Protein AF-A0A2K3KAV5-F1 (afdb_monomer_lite)

Organism: Trifolium pratense (NCBI:txid57577)

Secondary structure (DSSP, 8-state):
------TT-TT--PPPSSEEESS-GGG--EEEEEEEE-TTSS--TTS--TTHHHHHHHHHHHHHHHHHHHHTT-EEEEEEEETT--B-GGGTTT--

Structure (mmCIF, N/CA/C/O backbone):
data_AF-A0A2K3KAV5-F1
#
_entry.id   AF-A0A2K3KAV5-F1
#
loop_
_atom_site.group_PDB
_atom_site.id
_atom_site.type_symbol
_atom_site.label_atom_id
_atom_site.label_alt_id
_atom_site.label_comp_id
_atom_site.label_asym_id
_atom_site.label_entity_id
_atom_site.label_seq_id
_atom_site.pdbx_PDB_ins_code
_atom_site.Cartn_x
_atom_site.Cartn_y
_atom_site.Cartn_z
_atom_site.occupancy
_atom_site.B_iso_or_equiv
_atom_site.auth_seq_id
_atom_site.auth_comp_id
_atom_site.auth_asym_id
_atom_site.auth_atom_id
_atom_site.pdbx_PDB_model_num
ATOM 1 N N . MET A 1 1 ? -15.319 20.894 -2.314 1.00 29.25 1 MET A N 1
ATOM 2 C CA . MET A 1 1 ? -16.207 19.773 -1.942 1.00 29.25 1 MET A CA 1
ATOM 3 C C . MET A 1 1 ? -15.426 18.933 -0.948 1.00 29.25 1 MET A C 1
ATOM 5 O O . MET A 1 1 ? -14.482 18.272 -1.353 1.00 29.25 1 MET A O 1
ATOM 9 N N . ASN A 1 2 ? -15.721 19.080 0.346 1.00 28.53 2 ASN A N 1
ATOM 10 C CA . ASN A 1 2 ? -14.969 18.451 1.434 1.00 28.53 2 ASN A CA 1
ATOM 11 C C . ASN A 1 2 ? -15.877 17.374 2.036 1.00 28.53 2 ASN A C 1
ATOM 13 O O . ASN A 1 2 ? -16.867 17.708 2.675 1.00 28.53 2 ASN A O 1
ATOM 17 N N . PHE A 1 3 ? -15.577 16.104 1.769 1.00 35.91 3 PHE A N 1
ATOM 18 C CA . PHE A 1 3 ? -16.462 14.966 2.055 1.00 35.91 3 PHE A CA 1
ATOM 19 C C . PHE A 1 3 ? -16.277 14.340 3.445 1.00 35.91 3 PHE A C 1
ATOM 21 O O . PHE A 1 3 ? -16.753 13.238 3.679 1.00 35.91 3 PHE A O 1
ATOM 28 N N . LEU A 1 4 ? -15.586 15.004 4.373 1.00 40.88 4 LEU A N 1
ATOM 29 C CA . LEU A 1 4 ? -15.236 14.409 5.667 1.00 40.88 4 LEU A CA 1
ATOM 30 C C . LEU A 1 4 ? -15.636 15.325 6.819 1.00 40.88 4 LEU A C 1
ATOM 32 O O . LEU A 1 4 ? -14.811 15.948 7.481 1.00 40.88 4 LEU A O 1
ATOM 36 N N . THR A 1 5 ? -16.942 15.408 7.035 1.00 34.47 5 THR A N 1
ATOM 37 C CA . THR A 1 5 ? -17.511 15.752 8.335 1.00 34.47 5 THR A CA 1
ATOM 38 C C . THR A 1 5 ? -18.220 14.498 8.829 1.00 34.47 5 THR A C 1
ATOM 40 O O . THR A 1 5 ? -19.222 14.103 8.240 1.00 34.47 5 THR A O 1
ATOM 43 N N . ASP A 1 6 ? -17.704 13.867 9.882 1.00 41.22 6 ASP A N 1
ATOM 44 C CA . ASP A 1 6 ? -18.596 13.195 10.825 1.00 41.22 6 ASP A CA 1
ATOM 45 C C . ASP A 1 6 ? -19.233 14.319 11.669 1.00 41.22 6 ASP A C 1
ATOM 47 O O . ASP A 1 6 ? -18.485 15.152 12.199 1.00 41.22 6 ASP A O 1
ATOM 51 N N . PRO A 1 7 ? -20.573 14.434 11.742 1.00 47.31 7 PRO A N 1
ATOM 52 C CA . PRO A 1 7 ? -21.254 15.535 12.418 1.00 47.31 7 PRO A CA 1
ATOM 53 C C . PRO A 1 7 ? -20.903 15.727 13.901 1.00 47.31 7 PRO A C 1
ATOM 55 O O . PRO A 1 7 ? -21.216 16.795 14.428 1.00 47.31 7 PRO A O 1
ATOM 58 N N . GLN A 1 8 ? -20.294 14.748 14.587 1.00 50.78 8 GLN A N 1
ATOM 59 C CA . GLN A 1 8 ? -20.044 14.848 16.033 1.00 50.78 8 GLN A CA 1
ATOM 60 C C . GLN A 1 8 ? -18.616 15.221 16.465 1.00 50.78 8 GLN A C 1
ATOM 62 O O . GLN A 1 8 ? -18.476 15.844 17.515 1.00 50.78 8 GLN A O 1
ATOM 67 N N . GLU A 1 9 ? -17.565 14.960 15.683 1.00 46.59 9 GLU A N 1
ATOM 68 C CA . GLU A 1 9 ? -16.173 15.205 16.119 1.00 46.59 9 GLU A CA 1
ATOM 69 C C . GLU A 1 9 ? -15.368 16.007 15.087 1.00 46.59 9 GLU A C 1
ATOM 71 O O . GLU A 1 9 ? -14.420 15.555 14.446 1.00 46.59 9 GLU A O 1
ATOM 76 N N . GLY A 1 10 ? -15.755 17.275 14.944 1.00 45.56 10 GLY A N 1
ATOM 77 C CA . GLY A 1 10 ? -15.133 18.266 14.065 1.00 45.56 10 GLY A CA 1
ATOM 78 C C . GLY A 1 10 ? -13.742 18.752 14.497 1.00 45.56 10 GLY A C 1
ATOM 79 O O . GLY A 1 10 ? -13.539 19.962 14.614 1.00 45.56 10 GLY A O 1
ATOM 80 N N . ARG A 1 11 ? -12.766 17.859 14.744 1.00 49.59 11 ARG A N 1
ATOM 81 C CA . ARG A 1 11 ? -11.400 18.303 15.096 1.00 49.59 11 ARG A CA 1
ATOM 82 C C . ARG A 1 11 ? -10.211 17.399 14.740 1.00 49.59 11 ARG A C 1
ATOM 84 O O . ARG A 1 11 ? -9.154 17.575 15.342 1.00 49.59 11 ARG A O 1
ATOM 91 N N 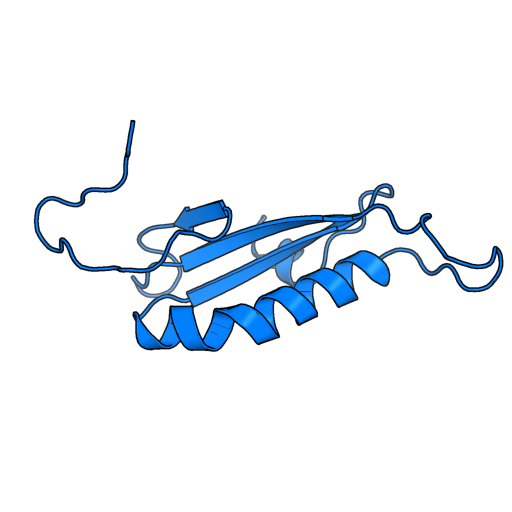. SER A 1 12 ? -10.291 16.504 13.754 1.00 50.94 12 SER A N 1
ATOM 92 C CA . SER A 1 12 ? -9.045 15.936 13.203 1.00 50.94 12 SER A CA 1
ATOM 93 C C . SER A 1 12 ? -8.417 16.954 12.246 1.00 50.94 12 SER A C 1
ATOM 95 O O . SER A 1 12 ? -8.893 17.172 11.136 1.00 50.94 12 SER A O 1
ATOM 97 N N . THR A 1 13 ? -7.370 17.650 12.695 1.00 46.38 13 THR A N 1
ATOM 98 C CA . THR A 1 13 ? -6.594 18.613 11.885 1.00 46.38 13 THR A CA 1
ATOM 99 C C . THR A 1 13 ? -5.696 17.930 10.848 1.00 46.38 13 THR A C 1
ATOM 101 O O . THR A 1 13 ? -4.969 18.602 10.114 1.00 46.38 13 THR A O 1
ATOM 104 N N . LEU A 1 14 ? -5.728 16.599 10.774 1.00 51.59 14 LEU A N 1
ATOM 105 C CA . LEU A 1 14 ? -4.983 15.826 9.796 1.00 51.59 14 LEU A CA 1
ATOM 106 C C . LEU A 1 14 ? -5.703 15.851 8.451 1.00 51.59 14 LEU A C 1
ATOM 108 O O . LEU A 1 14 ? -6.836 15.398 8.319 1.00 51.59 14 LEU A O 1
ATOM 112 N N . ARG A 1 15 ? -5.002 16.313 7.415 1.00 60.03 15 ARG A N 1
ATOM 113 C CA . ARG A 1 15 ? -5.337 15.904 6.052 1.00 60.03 15 ARG A CA 1
ATOM 114 C C . ARG A 1 15 ? -5.035 14.403 5.942 1.00 60.03 15 ARG A C 1
ATOM 116 O O . ARG A 1 15 ? -3.886 14.038 6.208 1.00 60.03 15 ARG A O 1
ATOM 123 N N . PRO A 1 16 ? -6.007 13.543 5.580 1.00 55.88 16 PRO A N 1
ATOM 124 C CA . PRO A 1 16 ? -5.705 12.165 5.210 1.00 55.88 16 PRO A CA 1
ATOM 125 C C . PRO A 1 16 ? -4.627 12.171 4.133 1.00 55.88 16 PRO A C 1
ATOM 127 O O . PRO A 1 16 ? -4.632 13.052 3.269 1.00 55.88 16 PRO A O 1
ATOM 130 N N . THR A 1 17 ? -3.676 11.246 4.231 1.00 65.81 17 THR A N 1
ATOM 131 C CA . THR A 1 17 ? -2.499 11.267 3.361 1.00 65.81 17 THR A CA 1
ATOM 132 C C . THR A 1 17 ? -2.890 10.945 1.922 1.00 65.81 17 THR A C 1
ATOM 134 O O . THR A 1 17 ? -2.484 11.692 1.045 1.00 65.81 17 THR A O 1
ATOM 137 N N . ASP A 1 18 ? -3.812 9.995 1.724 1.00 79.62 18 ASP A N 1
ATOM 138 C CA . ASP A 1 18 ? -4.615 9.854 0.500 1.00 79.62 18 ASP A CA 1
ATOM 139 C C . ASP A 1 18 ? -6.034 9.325 0.799 1.00 79.62 18 ASP A C 1
ATOM 141 O O . ASP A 1 18 ? -7.013 9.781 0.208 1.00 79.62 18 ASP A O 1
ATOM 145 N N . VAL A 1 19 ? -6.166 8.393 1.755 1.00 83.81 19 VAL A N 1
ATOM 146 C CA . VAL A 1 19 ? -7.438 7.757 2.146 1.00 83.81 19 VAL A CA 1
ATOM 147 C C . VAL A 1 19 ? -7.558 7.685 3.675 1.00 83.81 19 VAL A C 1
ATOM 149 O O . VAL A 1 19 ? -6.571 7.465 4.375 1.00 83.81 19 VAL A O 1
ATOM 152 N N . LEU A 1 20 ? -8.770 7.859 4.211 1.00 84.44 20 LEU A N 1
ATOM 153 C CA . LEU A 1 20 ? -9.096 7.605 5.620 1.00 84.44 20 LEU A CA 1
ATOM 154 C C . LEU A 1 20 ? -10.062 6.421 5.701 1.00 84.44 20 LEU A C 1
ATOM 156 O O . LEU A 1 20 ? -11.143 6.467 5.115 1.00 84.44 20 LEU A O 1
ATOM 160 N N . VAL A 1 21 ? -9.681 5.374 6.429 1.00 83.44 21 VAL A N 1
ATOM 161 C CA . VAL A 1 21 ? -10.497 4.172 6.624 1.00 83.44 21 VAL A CA 1
ATOM 162 C C . VAL A 1 21 ? -11.064 4.173 8.035 1.00 83.44 21 VAL A C 1
ATOM 164 O O . VAL A 1 21 ? -10.321 4.191 9.017 1.00 83.44 21 VAL A O 1
ATOM 167 N N . TYR A 1 22 ? -12.389 4.159 8.149 1.00 83.25 22 TYR A N 1
ATOM 168 C CA . TYR A 1 22 ? -13.068 4.107 9.439 1.00 83.25 22 TYR A CA 1
ATOM 169 C C . TYR A 1 22 ? -13.201 2.663 9.928 1.00 83.25 22 TYR A C 1
ATOM 171 O O . TYR A 1 22 ? -13.477 1.776 9.128 1.00 83.25 22 TYR A O 1
ATOM 179 N N . GLY A 1 23 ? -13.032 2.435 11.237 1.00 80.31 23 GLY A N 1
ATOM 180 C CA . GLY A 1 23 ? -13.253 1.116 11.837 1.00 80.31 23 GLY A CA 1
ATOM 181 C C . GLY A 1 23 ? -12.335 0.029 11.275 1.00 80.31 23 GLY A C 1
ATOM 182 O O . GLY A 1 23 ? -12.822 -1.031 10.904 1.00 80.31 23 GLY A O 1
ATOM 183 N N . TRP A 1 24 ? -11.028 0.310 11.201 1.00 81.81 24 TRP A N 1
ATOM 184 C CA . TRP A 1 24 ? -9.979 -0.631 10.793 1.00 81.81 24 TRP A CA 1
ATOM 185 C C . TRP A 1 24 ? -9.840 -1.769 11.833 1.00 81.81 24 TRP A C 1
ATOM 187 O O . TRP A 1 24 ? -10.812 -2.371 12.285 1.00 81.81 24 TRP A O 1
ATOM 197 N N . THR A 1 25 ? -8.634 -2.096 12.284 1.00 73.25 25 THR A N 1
ATOM 198 C CA . THR A 1 25 ? -8.424 -3.109 13.318 1.00 73.25 25 THR A CA 1
ATOM 199 C C . THR A 1 25 ? -8.738 -2.559 14.711 1.00 73.25 25 THR A C 1
ATOM 201 O O . THR A 1 25 ? -8.242 -1.512 15.134 1.00 73.25 25 THR A O 1
ATOM 204 N N . GLY A 1 26 ? -9.595 -3.275 15.446 1.00 75.69 26 GLY A N 1
ATOM 205 C CA . GLY A 1 26 ? -9.967 -2.921 16.821 1.00 75.69 26 GLY A CA 1
ATOM 206 C C . GLY A 1 26 ? -10.754 -1.610 16.949 1.00 75.69 26 GLY A C 1
ATOM 207 O O . GLY A 1 26 ? -10.664 -0.957 17.984 1.00 75.69 26 GLY A O 1
ATOM 208 N N . GLY A 1 27 ? -11.480 -1.197 15.902 1.00 76.50 27 GLY A N 1
ATOM 209 C CA . GLY A 1 27 ? -12.323 0.007 15.910 1.00 76.50 27 GLY A CA 1
ATOM 210 C C . GLY A 1 27 ? -11.578 1.333 15.713 1.00 76.50 27 GLY A C 1
ATOM 211 O O . GLY A 1 27 ? -12.219 2.378 15.665 1.00 76.50 27 GLY A O 1
ATOM 212 N N . LYS A 1 28 ? -10.247 1.320 15.558 1.00 79.56 28 LYS A N 1
ATOM 213 C CA . LYS A 1 28 ? -9.455 2.529 15.274 1.00 79.56 28 LYS A CA 1
ATOM 214 C C . LYS A 1 28 ? -9.583 2.934 13.805 1.00 79.56 28 LYS A C 1
ATOM 216 O O . LYS A 1 28 ? -9.647 2.071 12.936 1.00 79.56 28 LYS A O 1
ATOM 221 N N . HIS A 1 29 ? -9.584 4.230 13.504 1.00 86.06 29 HIS A N 1
ATOM 222 C CA . HIS A 1 29 ? -9.484 4.701 12.115 1.00 86.06 29 HIS A CA 1
ATOM 223 C C . HIS A 1 29 ? -8.034 4.605 11.617 1.00 86.06 29 HIS A C 1
ATOM 225 O O . HIS A 1 29 ? -7.098 4.646 12.419 1.00 86.06 29 HIS A O 1
ATOM 231 N N . ALA A 1 30 ? -7.835 4.487 10.308 1.00 85.88 30 ALA A N 1
ATOM 232 C CA . ALA A 1 30 ? -6.518 4.391 9.690 1.00 85.88 30 ALA A CA 1
ATOM 233 C C . ALA A 1 30 ? -6.335 5.441 8.588 1.00 85.88 30 ALA A C 1
ATOM 235 O O . ALA A 1 30 ? -7.150 5.545 7.674 1.00 85.88 30 ALA A O 1
ATOM 236 N N . CYS A 1 31 ? -5.240 6.193 8.658 1.00 87.44 31 CYS A N 1
ATOM 237 C CA . CYS A 1 31 ? -4.748 7.028 7.570 1.00 87.44 31 CYS A CA 1
ATOM 238 C C . CYS A 1 31 ? -3.926 6.152 6.622 1.00 87.44 31 CYS A C 1
ATOM 240 O O . CYS A 1 31 ? -2.930 5.562 7.043 1.00 87.44 31 CYS A O 1
ATOM 242 N N . VAL A 1 32 ? -4.325 6.085 5.357 1.00 87.19 32 VAL A N 1
ATOM 243 C CA . VAL A 1 32 ? -3.643 5.305 4.324 1.00 87.19 32 VAL A CA 1
ATOM 244 C C . VAL A 1 32 ? -3.014 6.259 3.312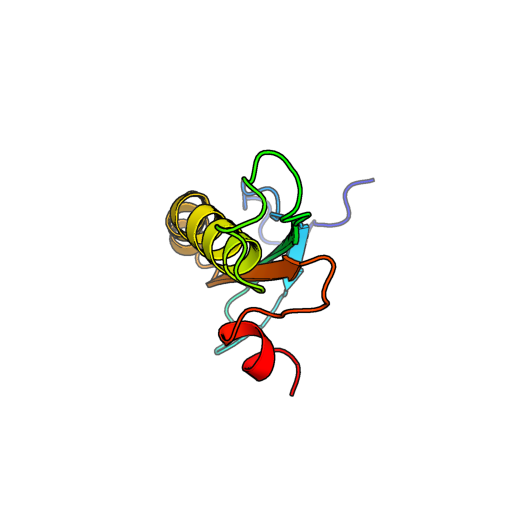 1.00 87.19 32 VAL A C 1
ATOM 246 O O . VAL A 1 32 ? -3.680 7.162 2.799 1.00 87.19 32 VAL A O 1
ATOM 249 N N . ASP A 1 33 ? -1.728 6.055 3.048 1.00 88.81 33 ASP A N 1
ATOM 250 C CA . ASP A 1 33 ? -0.967 6.695 1.971 1.00 88.81 33 ASP A CA 1
ATOM 251 C C . ASP A 1 33 ? -0.760 5.693 0.834 1.00 88.81 33 ASP A C 1
ATOM 253 O O . ASP A 1 33 ? -0.394 4.546 1.093 1.00 88.81 33 ASP A O 1
ATOM 257 N N . LEU A 1 34 ? -0.985 6.119 -0.409 1.00 89.19 34 LEU A N 1
ATOM 258 C CA . LEU A 1 34 ? -0.785 5.318 -1.614 1.00 89.19 34 LEU A CA 1
ATOM 259 C C . LEU A 1 34 ? 0.294 5.983 -2.477 1.00 89.19 34 LEU A C 1
ATOM 261 O O . LEU A 1 34 ? 0.061 6.996 -3.133 1.00 89.19 34 LEU A O 1
ATOM 265 N N . THR A 1 35 ? 1.480 5.386 -2.536 1.00 89.31 35 THR A N 1
ATOM 266 C CA . THR A 1 35 ? 2.609 5.932 -3.294 1.00 89.31 35 THR A CA 1
ATOM 267 C C . THR A 1 35 ? 2.986 5.038 -4.480 1.00 89.31 35 THR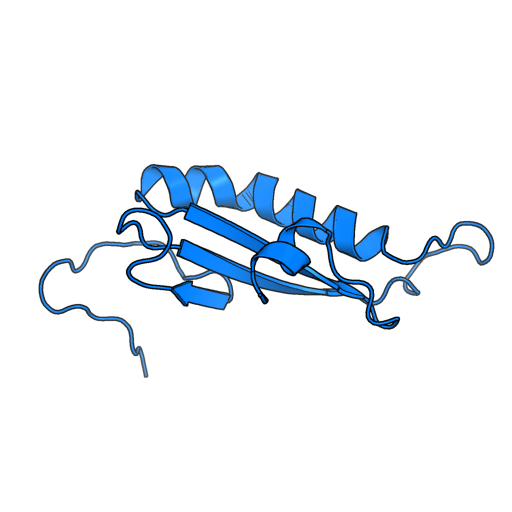 A C 1
ATOM 269 O O . THR A 1 35 ? 3.472 3.924 -4.312 1.00 89.31 35 THR A O 1
ATOM 272 N N . GLY A 1 36 ? 2.856 5.561 -5.700 1.00 90.69 36 GLY A N 1
ATOM 273 C CA . GLY A 1 36 ? 3.475 4.971 -6.891 1.00 90.69 36 GLY A CA 1
ATOM 274 C C . GLY A 1 36 ? 4.882 5.532 -7.115 1.00 90.69 36 GLY A C 1
ATOM 275 O O . GLY A 1 36 ? 5.061 6.751 -7.121 1.00 90.69 36 GLY A O 1
ATOM 276 N N . VAL A 1 37 ? 5.885 4.674 -7.319 1.00 89.69 37 VAL A N 1
ATOM 277 C CA . VAL A 1 37 ? 7.267 5.096 -7.604 1.00 89.69 37 VAL A CA 1
ATOM 278 C C . VAL A 1 37 ? 7.750 4.643 -8.980 1.00 89.69 37 VAL A C 1
ATOM 280 O O . VAL A 1 37 ? 7.509 3.518 -9.412 1.00 89.69 37 VAL A O 1
ATOM 283 N N . SER A 1 38 ? 8.506 5.515 -9.649 1.00 88.62 38 SER A N 1
ATOM 284 C CA . SER A 1 38 ? 9.314 5.152 -10.816 1.00 88.62 38 SER A CA 1
ATOM 285 C C . SER A 1 38 ? 10.763 4.978 -10.366 1.00 88.62 38 SER A C 1
ATOM 287 O O . SER A 1 38 ? 11.420 5.973 -10.046 1.00 88.62 38 SER A O 1
ATOM 289 N N . PRO A 1 39 ? 11.285 3.742 -10.305 1.00 79.94 39 PRO A N 1
ATOM 290 C CA . PRO A 1 39 ? 12.631 3.512 -9.800 1.00 79.94 39 PRO A CA 1
ATOM 291 C C . PRO A 1 39 ? 13.717 3.928 -10.800 1.00 79.94 39 PRO A C 1
ATOM 293 O O . PRO A 1 39 ? 14.884 3.969 -10.443 1.00 79.94 39 PRO A O 1
ATOM 296 N N . LEU A 1 40 ? 13.361 4.245 -12.047 1.00 79.88 40 LEU A N 1
ATOM 297 C CA . LEU A 1 40 ? 14.320 4.486 -13.129 1.00 79.88 40 LEU A CA 1
ATOM 298 C C . LEU A 1 40 ? 14.915 5.905 -13.125 1.00 79.88 40 LEU A C 1
ATOM 300 O O . LEU A 1 40 ? 15.857 6.183 -13.865 1.00 79.88 40 LEU A O 1
ATOM 304 N N . VAL A 1 41 ? 14.392 6.819 -12.304 1.00 72.31 41 VAL A N 1
ATOM 305 C CA . VAL A 1 41 ? 14.874 8.205 -12.252 1.00 72.31 41 VAL A CA 1
ATOM 306 C C . VAL A 1 41 ? 16.125 8.295 -11.374 1.00 72.31 41 VAL A C 1
ATOM 308 O O . VAL A 1 41 ? 16.064 8.091 -10.166 1.00 72.31 41 VAL A O 1
ATOM 311 N N . GLY A 1 42 ? 17.265 8.647 -11.977 1.00 70.31 42 GLY A N 1
ATOM 312 C CA . GLY A 1 42 ? 18.506 8.952 -11.250 1.00 70.31 42 GLY A CA 1
ATOM 313 C C . GLY A 1 42 ? 19.329 7.742 -10.790 1.00 70.31 42 GLY A C 1
ATOM 314 O O . GLY A 1 42 ? 20.302 7.931 -10.061 1.00 70.31 42 GLY A O 1
ATOM 315 N N . LEU A 1 43 ? 18.981 6.520 -11.210 1.00 66.00 43 LEU A N 1
ATOM 316 C CA . LEU A 1 43 ? 19.785 5.321 -10.950 1.00 66.00 43 LEU A CA 1
ATOM 317 C C . LEU A 1 43 ? 20.823 5.077 -12.048 1.00 66.00 43 LEU A C 1
ATOM 319 O O . LEU A 1 43 ? 20.575 5.309 -13.232 1.00 66.00 43 LEU A O 1
ATOM 323 N N . ARG A 1 44 ? 21.988 4.552 -11.648 1.00 72.06 44 ARG A N 1
ATOM 324 C CA . ARG A 1 44 ? 22.939 3.962 -12.593 1.00 72.06 44 ARG A CA 1
ATOM 325 C C . ARG A 1 44 ? 22.443 2.568 -13.007 1.00 72.06 44 ARG A C 1
ATOM 327 O O . ARG A 1 44 ? 21.855 1.883 -12.174 1.00 72.06 44 ARG A O 1
ATOM 334 N N . PRO A 1 45 ? 22.703 2.119 -14.250 1.00 63.38 45 PRO A N 1
ATOM 335 C CA . PRO A 1 45 ? 22.145 0.873 -14.797 1.00 63.38 45 PRO A CA 1
ATOM 336 C C . PRO A 1 45 ? 22.380 -0.398 -13.965 1.00 63.38 45 PRO A C 1
ATOM 338 O O . PRO A 1 45 ? 21.641 -1.362 -14.120 1.00 63.38 45 PRO A O 1
ATOM 341 N N . TRP A 1 46 ? 23.392 -0.408 -13.094 1.00 70.75 46 TRP A N 1
ATOM 342 C CA . TRP A 1 46 ? 23.801 -1.578 -12.311 1.00 70.75 46 TRP A CA 1
ATOM 343 C C . TRP A 1 46 ? 23.287 -1.596 -10.864 1.00 70.75 46 TRP A C 1
ATOM 345 O O . TRP A 1 46 ? 23.381 -2.630 -10.2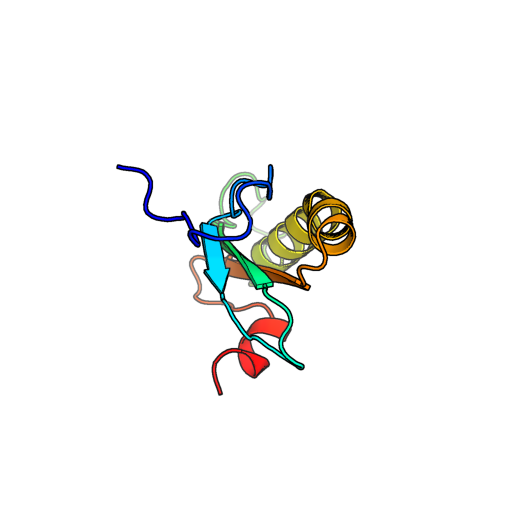13 1.00 70.75 46 TRP A O 1
ATOM 355 N N . ASP A 1 47 ? 22.712 -0.495 -10.374 1.00 77.94 47 ASP A N 1
ATOM 356 C CA . ASP A 1 47 ? 22.303 -0.345 -8.966 1.00 77.94 47 ASP A CA 1
ATOM 357 C C . ASP A 1 47 ? 20.786 -0.544 -8.765 1.00 77.94 47 ASP A C 1
ATOM 359 O O . ASP A 1 47 ? 20.246 -0.264 -7.693 1.00 77.94 47 ASP A O 1
ATOM 363 N N . PHE A 1 48 ? 20.064 -0.974 -9.805 1.00 82.25 48 PHE A N 1
ATOM 364 C CA . PHE A 1 48 ? 18.614 -1.132 -9.750 1.00 82.25 48 PHE A CA 1
ATOM 365 C C . PHE A 1 48 ? 18.211 -2.476 -9.137 1.00 82.25 48 PHE A C 1
ATOM 367 O O . PHE A 1 48 ? 18.505 -3.541 -9.677 1.00 82.25 48 PHE A O 1
ATOM 374 N N . ILE A 1 49 ? 17.455 -2.403 -8.043 1.00 87.06 49 ILE A N 1
ATOM 375 C CA . ILE A 1 49 ? 16.780 -3.544 -7.428 1.00 87.06 49 ILE A CA 1
ATOM 376 C C . ILE A 1 49 ? 15.276 -3.257 -7.431 1.00 87.06 49 ILE A C 1
ATOM 378 O O . ILE A 1 49 ? 14.824 -2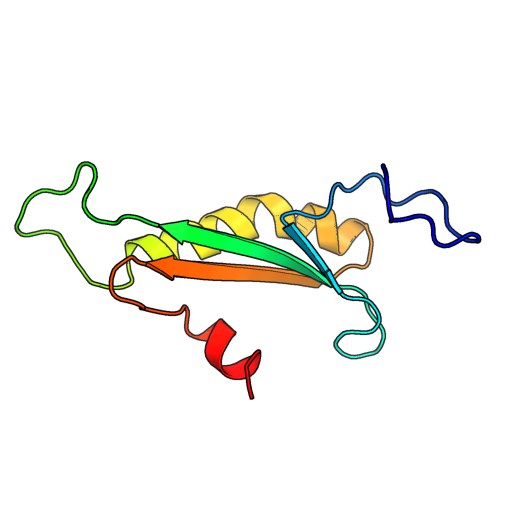.237 -6.898 1.00 87.06 49 ILE A O 1
ATOM 382 N N . VAL A 1 50 ? 14.502 -4.166 -8.030 1.00 86.62 50 VAL A N 1
ATOM 383 C CA . VAL A 1 50 ? 13.031 -4.115 -8.040 1.00 86.62 50 VAL A CA 1
ATOM 384 C C . VAL A 1 50 ? 12.514 -4.015 -6.603 1.00 86.62 50 VAL A C 1
ATOM 386 O O . VAL A 1 50 ? 13.011 -4.688 -5.702 1.00 86.62 50 VAL A O 1
ATOM 389 N N . GLY A 1 51 ? 11.544 -3.137 -6.370 1.00 88.50 51 GLY A N 1
ATOM 390 C CA . GLY A 1 51 ? 10.932 -2.927 -5.063 1.00 88.50 51 GLY A CA 1
ATOM 391 C C . GLY A 1 51 ? 11.728 -2.086 -4.069 1.00 88.50 51 GLY A C 1
ATOM 392 O O . GLY A 1 51 ? 11.135 -1.545 -3.137 1.00 88.50 51 GLY A O 1
ATOM 393 N N . GLN A 1 52 ? 13.034 -1.870 -4.261 1.00 89.75 52 GLN A N 1
ATOM 394 C CA . GLN A 1 52 ? 13.838 -1.080 -3.317 1.00 89.75 52 GLN A CA 1
ATOM 395 C C . GLN A 1 52 ? 13.350 0.372 -3.216 1.00 89.75 52 GLN A C 1
ATOM 397 O O . GLN A 1 52 ? 13.277 0.939 -2.123 1.00 89.75 52 GLN A O 1
ATOM 402 N N . ALA A 1 53 ? 12.987 0.979 -4.349 1.00 89.69 53 ALA A N 1
ATOM 403 C CA . ALA A 1 53 ? 12.430 2.328 -4.366 1.00 89.69 53 ALA A CA 1
ATOM 404 C C . ALA A 1 53 ? 11.073 2.390 -3.646 1.00 89.69 53 ALA A C 1
ATOM 406 O O . ALA A 1 53 ? 10.828 3.335 -2.896 1.00 89.69 53 ALA A O 1
ATOM 407 N N . ALA A 1 54 ? 10.222 1.374 -3.833 1.00 91.44 54 ALA A N 1
ATOM 408 C CA . ALA A 1 54 ? 8.912 1.295 -3.193 1.00 91.44 54 ALA A CA 1
ATOM 409 C C . ALA A 1 54 ? 9.055 1.127 -1.674 1.00 91.44 54 ALA A C 1
ATOM 411 O O . ALA A 1 54 ? 8.473 1.902 -0.920 1.00 91.44 54 ALA A O 1
ATOM 412 N N . LEU A 1 55 ? 9.919 0.212 -1.217 1.00 91.56 55 LEU A N 1
ATOM 413 C CA . LEU A 1 55 ? 10.235 0.033 0.205 1.00 91.56 55 LEU A CA 1
ATOM 414 C C . LEU A 1 55 ? 10.751 1.331 0.832 1.00 91.56 55 LEU A C 1
ATOM 416 O O . LEU A 1 55 ? 10.253 1.769 1.866 1.00 91.56 55 LEU A O 1
ATOM 420 N N . LYS A 1 56 ? 11.705 2.000 0.174 1.00 91.56 56 LYS A N 1
ATOM 421 C CA . LYS A 1 56 ? 12.257 3.269 0.662 1.00 91.56 56 LYS A CA 1
ATOM 422 C C . LYS A 1 56 ? 11.188 4.357 0.758 1.00 91.56 56 LYS A C 1
ATOM 424 O O . LYS A 1 56 ? 11.183 5.120 1.728 1.00 91.56 56 LYS A O 1
ATOM 429 N N . ALA A 1 57 ? 10.306 4.454 -0.235 1.00 91.00 57 ALA A N 1
ATOM 430 C CA . ALA A 1 57 ? 9.209 5.411 -0.224 1.00 91.00 57 ALA A CA 1
ATOM 431 C C . ALA A 1 57 ? 8.231 5.115 0.917 1.00 91.00 57 ALA A C 1
ATOM 433 O O . ALA A 1 57 ? 7.937 6.021 1.700 1.00 91.00 57 ALA A O 1
ATOM 434 N N . ALA A 1 58 ? 7.827 3.852 1.080 1.00 92.25 58 ALA A N 1
ATOM 435 C CA . ALA A 1 58 ? 6.931 3.435 2.149 1.00 92.25 58 ALA A CA 1
ATOM 436 C C . ALA A 1 58 ? 7.508 3.761 3.534 1.00 92.25 58 ALA A C 1
ATOM 438 O O . ALA A 1 58 ? 6.851 4.449 4.318 1.00 92.25 58 ALA A O 1
ATOM 439 N N . SER A 1 59 ? 8.761 3.377 3.810 1.00 91.88 59 SER A N 1
ATOM 440 C CA . SER A 1 59 ? 9.431 3.689 5.081 1.00 91.88 59 SER A CA 1
ATOM 441 C C . SER A 1 59 ? 9.571 5.197 5.310 1.00 91.88 59 SER A C 1
ATOM 443 O O . SER A 1 59 ? 9.378 5.680 6.425 1.00 91.88 59 SER A O 1
ATOM 445 N N . SER A 1 60 ? 9.855 5.970 4.255 1.00 91.44 60 SER A N 1
ATOM 446 C CA . SER A 1 60 ? 9.954 7.433 4.352 1.00 91.44 60 SER A CA 1
ATOM 447 C C . SER A 1 60 ? 8.615 8.087 4.701 1.00 91.44 60 SER A C 1
ATOM 449 O O . SER A 1 60 ? 8.590 9.108 5.389 1.00 91.44 60 SER A O 1
ATOM 451 N N . LYS A 1 61 ? 7.499 7.525 4.227 1.00 89.94 61 LYS A N 1
ATOM 452 C CA . LYS A 1 61 ? 6.148 7.991 4.559 1.00 89.94 61 LYS A CA 1
ATOM 453 C C . LYS A 1 61 ? 5.785 7.658 6.003 1.00 89.94 61 LYS A C 1
ATOM 455 O O . LYS A 1 61 ? 5.300 8.556 6.689 1.00 89.94 61 LYS A O 1
ATOM 460 N N . VAL A 1 62 ? 6.102 6.449 6.480 1.00 89.50 62 VAL A N 1
ATOM 461 C CA . VAL A 1 62 ? 5.915 6.051 7.891 1.00 89.50 62 VAL A CA 1
ATOM 462 C C . VAL A 1 62 ? 6.666 7.007 8.814 1.00 89.50 62 VAL A C 1
ATOM 464 O O . VAL A 1 62 ? 6.045 7.665 9.645 1.00 89.50 62 VAL A O 1
ATOM 467 N N . ALA A 1 63 ? 7.965 7.208 8.576 1.00 91.12 63 ALA A N 1
ATOM 468 C CA . ALA A 1 63 ? 8.800 8.086 9.397 1.00 91.12 63 ALA A CA 1
ATOM 469 C C . ALA A 1 63 ? 8.273 9.532 9.493 1.00 91.12 63 ALA A C 1
ATOM 471 O O . ALA A 1 63 ? 8.485 10.209 10.498 1.00 91.12 63 ALA A O 1
ATOM 472 N N . LYS A 1 64 ? 7.585 10.020 8.453 1.00 88.50 64 LYS A N 1
ATOM 473 C CA . LYS A 1 64 ? 7.030 11.380 8.413 1.00 88.50 64 LYS A CA 1
ATOM 474 C C . LYS A 1 64 ? 5.675 11.512 9.110 1.00 88.50 64 LYS A C 1
ATOM 476 O O . LYS A 1 64 ? 5.422 12.555 9.709 1.00 88.50 64 LYS A O 1
ATOM 481 N N . HIS A 1 65 ? 4.802 10.508 9.016 1.00 86.06 65 HIS A N 1
ATOM 482 C CA . HIS A 1 65 ? 3.376 10.676 9.337 1.00 86.06 65 HIS A CA 1
ATOM 483 C C . HIS A 1 65 ? 2.877 9.799 10.487 1.00 86.06 65 HIS A C 1
ATOM 485 O O . HIS A 1 65 ? 1.855 10.132 11.087 1.00 86.06 65 HIS A O 1
ATOM 491 N N . GLU A 1 66 ? 3.591 8.729 10.846 1.00 87.50 66 GLU A N 1
ATOM 492 C CA . GLU A 1 66 ? 3.150 7.771 11.866 1.00 87.50 66 GLU A CA 1
ATOM 493 C C . GLU A 1 66 ? 2.869 8.451 13.210 1.00 87.50 66 GLU A C 1
ATOM 495 O O . GLU A 1 66 ? 1.795 8.277 13.785 1.00 87.50 66 GLU A O 1
ATOM 500 N N . LYS A 1 67 ? 3.791 9.301 13.681 1.00 87.31 67 LYS A N 1
ATOM 501 C CA . LYS A 1 67 ? 3.625 10.043 14.940 1.00 87.31 67 LYS A CA 1
ATOM 502 C C . LYS A 1 67 ? 2.411 10.970 14.914 1.00 87.31 67 LYS A C 1
ATOM 504 O O . LYS A 1 67 ? 1.717 11.123 15.913 1.00 87.31 67 LYS A O 1
ATOM 509 N N . ALA A 1 68 ? 2.162 11.620 13.781 1.00 85.31 68 ALA A N 1
ATOM 510 C CA . ALA A 1 68 ? 1.032 12.527 13.655 1.00 85.31 68 ALA A CA 1
ATOM 511 C C . ALA A 1 68 ? -0.294 11.751 13.690 1.00 85.31 68 ALA A C 1
ATOM 513 O O . ALA A 1 68 ? -1.215 12.168 14.385 1.00 85.31 68 ALA A O 1
ATOM 514 N N . CYS A 1 69 ? -0.375 10.602 13.014 1.00 85.31 69 CYS A N 1
ATOM 515 C CA . CYS A 1 69 ? -1.568 9.754 13.021 1.00 85.31 69 CYS A CA 1
ATOM 516 C C . CYS A 1 69 ? -1.827 9.149 14.403 1.00 85.31 69 CYS A C 1
ATOM 518 O O . CYS A 1 69 ? -2.941 9.256 14.914 1.00 85.31 69 CYS A O 1
ATOM 520 N N . SER A 1 70 ? -0.792 8.612 15.056 1.00 85.00 70 SER A N 1
ATOM 521 C CA . SER A 1 70 ? -0.928 8.006 16.383 1.00 85.00 70 SER A CA 1
ATOM 522 C C . SER A 1 70 ? -1.344 9.017 17.455 1.00 85.00 70 SER A C 1
ATOM 524 O O . SER A 1 70 ? -2.216 8.710 18.268 1.00 85.00 70 SER A O 1
ATOM 526 N N . ASN A 1 71 ? -0.829 10.251 17.404 1.00 86.44 71 ASN A N 1
ATOM 527 C CA . ASN A 1 71 ? -1.271 11.349 18.275 1.00 86.44 71 ASN A CA 1
ATOM 528 C C . ASN A 1 71 ? -2.765 11.687 18.123 1.00 86.44 71 ASN A C 1
ATOM 530 O O . ASN A 1 71 ? -3.363 12.225 19.050 1.00 86.44 71 ASN A O 1
ATOM 534 N N . ASN A 1 72 ? -3.360 11.376 16.971 1.00 82.69 72 ASN A N 1
ATOM 535 C CA . ASN A 1 72 ? -4.783 11.566 16.686 1.00 82.69 72 ASN A CA 1
ATOM 536 C C . ASN A 1 72 ? -5.571 10.248 16.771 1.00 82.69 72 ASN A C 1
ATOM 538 O O . ASN A 1 72 ? -6.659 10.141 16.220 1.00 82.69 72 ASN A O 1
ATOM 542 N N . GLN A 1 73 ? -5.024 9.237 17.456 1.00 83.69 73 GLN A N 1
ATOM 543 C CA . GLN A 1 73 ? -5.653 7.926 17.659 1.00 83.69 73 GLN A CA 1
ATOM 544 C C . GLN A 1 73 ? -5.926 7.143 16.362 1.00 83.69 73 GLN A C 1
ATOM 546 O O . GLN A 1 73 ? -6.727 6.207 16.350 1.00 83.69 73 GLN A O 1
ATOM 551 N N . HIS A 1 74 ? -5.232 7.483 15.278 1.00 83.62 74 HIS A N 1
ATOM 552 C CA . HIS A 1 74 ? -5.321 6.782 14.005 1.00 83.62 74 HIS A CA 1
ATOM 553 C C . HIS A 1 74 ? -4.110 5.868 13.800 1.00 83.62 74 HIS A C 1
ATOM 555 O O . HIS A 1 74 ? -2.980 6.212 14.156 1.00 83.62 74 HIS A O 1
ATOM 561 N N . ALA A 1 75 ? -4.331 4.705 13.190 1.00 87.62 75 ALA A N 1
ATOM 562 C CA . ALA A 1 75 ? -3.246 3.922 12.612 1.00 87.62 75 ALA A CA 1
ATOM 563 C C . ALA A 1 75 ? -2.723 4.625 11.348 1.00 87.62 75 ALA A C 1
ATOM 565 O O . ALA A 1 75 ? -3.477 5.323 10.670 1.00 87.62 75 ALA A O 1
ATOM 566 N N . PHE A 1 76 ? -1.446 4.442 11.020 1.00 87.31 76 PHE A N 1
ATOM 567 C CA . PHE A 1 76 ? -0.897 4.874 9.737 1.00 87.31 76 PHE A CA 1
ATOM 568 C C . PHE A 1 76 ? -0.493 3.652 8.923 1.00 87.31 76 PHE A C 1
ATOM 570 O O . PHE A 1 76 ? 0.201 2.777 9.435 1.00 87.31 76 PHE A O 1
ATOM 577 N N . ILE A 1 77 ? -0.924 3.605 7.666 1.00 88.44 77 ILE A N 1
ATOM 578 C CA . ILE A 1 77 ? -0.609 2.531 6.727 1.00 88.44 77 ILE A CA 1
ATOM 579 C C . ILE A 1 77 ? 0.019 3.172 5.496 1.00 88.44 77 ILE A C 1
ATOM 581 O O . ILE A 1 77 ? -0.558 4.063 4.877 1.00 88.44 77 ILE A O 1
ATOM 585 N N . SER A 1 78 ? 1.216 2.714 5.154 1.00 89.25 78 SER A N 1
ATOM 586 C CA . SER A 1 78 ? 1.967 3.209 4.009 1.00 89.25 78 SER A CA 1
ATOM 587 C C . SER A 1 78 ? 2.009 2.140 2.935 1.00 89.25 78 SER A C 1
ATOM 589 O O . SER A 1 78 ? 2.666 1.112 3.106 1.00 89.25 78 SER A O 1
ATOM 591 N N . PHE A 1 79 ? 1.308 2.381 1.836 1.00 88.94 79 PHE A N 1
ATOM 592 C CA . PHE A 1 79 ? 1.346 1.517 0.674 1.00 88.94 79 PHE A CA 1
ATOM 593 C C . PHE A 1 79 ? 2.252 2.121 -0.389 1.00 88.94 79 PHE A C 1
ATOM 595 O O . PHE A 1 79 ? 2.090 3.280 -0.771 1.00 88.94 79 PHE A O 1
ATOM 602 N N . ALA A 1 80 ? 3.184 1.322 -0.903 1.00 90.75 80 ALA A N 1
ATOM 603 C CA . ALA A 1 80 ? 3.974 1.724 -2.050 1.00 90.75 80 ALA A CA 1
ATOM 604 C C . ALA A 1 80 ? 4.074 0.612 -3.085 1.00 90.75 80 ALA A C 1
ATOM 606 O O . ALA A 1 80 ? 4.222 -0.564 -2.746 1.00 90.75 80 ALA A O 1
ATOM 607 N N . PHE A 1 81 ? 4.054 1.017 -4.349 1.00 90.06 81 PHE A N 1
ATOM 608 C CA . PHE A 1 81 ? 4.261 0.132 -5.482 1.00 90.06 81 PHE A CA 1
ATOM 609 C C . PHE A 1 81 ? 5.170 0.774 -6.520 1.00 90.06 81 PHE A C 1
ATOM 611 O O . PHE A 1 81 ? 5.206 1.999 -6.651 1.00 90.06 81 PHE A O 1
ATOM 618 N N . ASP A 1 82 ? 5.923 -0.043 -7.251 1.00 89.00 82 ASP A N 1
ATOM 619 C CA . ASP A 1 82 ? 6.759 0.437 -8.351 1.00 89.00 82 ASP A CA 1
ATOM 620 C C . ASP A 1 82 ? 6.157 0.133 -9.730 1.00 89.00 82 ASP A C 1
ATOM 622 O O . ASP A 1 82 ? 5.170 -0.590 -9.868 1.00 89.00 82 ASP A O 1
ATOM 626 N N . THR A 1 83 ? 6.757 0.708 -10.776 1.00 86.38 83 THR A N 1
ATOM 627 C CA . THR A 1 83 ? 6.381 0.463 -12.181 1.00 86.38 83 THR A CA 1
ATOM 628 C C . THR A 1 83 ? 6.383 -1.023 -12.560 1.00 86.38 83 THR A C 1
ATOM 630 O O . THR A 1 83 ? 5.666 -1.417 -13.476 1.00 86.38 83 THR A O 1
ATOM 633 N N . PHE A 1 84 ? 7.159 -1.852 -11.861 1.00 85.75 84 PHE A N 1
ATOM 634 C CA . PHE A 1 84 ? 7.247 -3.294 -12.082 1.00 85.75 84 PHE A CA 1
ATOM 635 C C . PHE A 1 84 ? 6.240 -4.080 -11.232 1.00 85.75 84 PHE A C 1
ATOM 637 O O . PHE A 1 84 ? 6.335 -5.302 -11.142 1.00 85.75 84 PHE A O 1
ATOM 644 N N . VAL A 1 85 ? 5.248 -3.390 -10.652 1.00 82.19 85 VAL A N 1
ATOM 645 C CA . VAL A 1 85 ? 4.151 -3.970 -9.865 1.00 82.19 85 VAL A CA 1
ATOM 646 C C . VAL A 1 85 ? 4.657 -4.651 -8.586 1.00 82.19 85 VAL A C 1
ATOM 648 O O . VAL A 1 85 ? 3.956 -5.456 -7.976 1.00 82.19 85 VAL A O 1
ATOM 651 N N . PHE A 1 86 ? 5.864 -4.314 -8.120 1.00 86.19 86 PHE A N 1
ATOM 652 C CA . PHE A 1 86 ? 6.271 -4.708 -6.779 1.00 86.19 86 PHE A CA 1
ATOM 653 C C . PHE A 1 86 ? 5.345 -4.048 -5.761 1.00 86.19 86 PHE A C 1
ATOM 655 O O . PHE A 1 86 ? 5.102 -2.846 -5.848 1.00 86.19 86 PHE A O 1
ATOM 662 N N . LEU A 1 87 ? 4.890 -4.817 -4.775 1.00 81.50 87 LEU A N 1
ATOM 663 C CA . LEU A 1 87 ? 4.116 -4.335 -3.636 1.00 81.50 87 LEU A CA 1
ATOM 664 C C . LEU A 1 87 ? 4.935 -4.530 -2.362 1.00 81.50 87 LEU A C 1
ATOM 666 O O . LEU A 1 87 ? 5.587 -5.563 -2.197 1.00 81.50 87 LEU A O 1
ATOM 670 N N . THR A 1 88 ? 4.897 -3.564 -1.444 1.00 79.62 88 THR A N 1
ATOM 671 C CA . THR A 1 88 ? 5.559 -3.742 -0.147 1.00 79.62 88 THR A CA 1
ATOM 672 C C . THR A 1 88 ? 4.942 -4.925 0.617 1.00 79.62 88 THR A C 1
ATOM 674 O O . THR A 1 88 ? 3.729 -5.122 0.529 1.00 79.62 88 THR A O 1
ATOM 677 N N . PRO A 1 89 ? 5.734 -5.714 1.372 1.00 71.81 89 PRO A N 1
ATOM 678 C CA . PRO A 1 89 ? 5.261 -6.938 2.030 1.00 71.81 89 PRO A CA 1
ATOM 679 C C . PRO A 1 89 ? 4.022 -6.733 2.910 1.00 71.81 89 PRO A C 1
ATOM 681 O O . PRO A 1 89 ? 3.082 -7.519 2.831 1.00 71.81 89 PRO A O 1
ATOM 684 N N . ASP A 1 90 ? 3.974 -5.621 3.646 1.00 66.38 90 ASP A N 1
ATOM 685 C CA . ASP A 1 90 ? 2.865 -5.255 4.539 1.00 66.38 90 ASP A CA 1
ATOM 686 C C . ASP A 1 90 ? 1.531 -5.039 3.791 1.00 66.38 90 ASP A C 1
ATOM 688 O O . ASP A 1 90 ? 0.457 -5.053 4.388 1.00 66.38 90 ASP A O 1
ATOM 692 N N . THR A 1 91 ? 1.574 -4.878 2.464 1.00 63.38 91 THR A N 1
ATOM 693 C CA . THR A 1 91 ? 0.383 -4.786 1.606 1.00 63.38 91 THR A CA 1
ATOM 694 C C . THR A 1 91 ? -0.311 -6.128 1.430 1.00 63.38 91 THR A C 1
ATOM 696 O O . THR A 1 91 ? -1.533 -6.186 1.315 1.00 63.38 91 THR A O 1
ATOM 699 N N . ALA A 1 92 ? 0.446 -7.224 1.363 1.00 59.69 92 ALA A N 1
ATOM 700 C CA . ALA A 1 92 ? -0.138 -8.530 1.072 1.00 59.69 92 ALA A CA 1
ATOM 701 C C . ALA A 1 92 ? -1.113 -8.976 2.174 1.00 59.69 92 ALA A C 1
ATOM 703 O O . ALA A 1 92 ? -2.007 -9.775 1.913 1.00 59.69 92 ALA A O 1
ATOM 704 N N . ASP A 1 93 ? -0.967 -8.438 3.386 1.00 62.69 93 ASP A N 1
ATOM 705 C CA . ASP A 1 93 ? -1.901 -8.648 4.490 1.00 62.69 93 ASP A CA 1
ATOM 706 C C . ASP A 1 93 ? -3.130 -7.727 4.432 1.00 62.69 93 ASP A C 1
ATOM 708 O O . ASP A 1 93 ? -4.165 -8.065 4.996 1.00 62.69 93 ASP A O 1
ATOM 712 N N . LEU A 1 94 ? -3.047 -6.602 3.714 1.00 63.03 94 LEU A N 1
ATOM 713 C CA . LEU A 1 94 ? -4.146 -5.654 3.492 1.00 63.03 94 LEU A CA 1
ATOM 714 C C . LEU A 1 94 ? -5.153 -6.138 2.433 1.00 63.03 94 LEU A C 1
ATOM 716 O O . LEU A 1 94 ? -6.319 -5.762 2.482 1.00 63.03 94 LEU A O 1
ATOM 720 N N . LEU A 1 95 ? -4.681 -6.902 1.442 1.00 62.75 95 LEU A N 1
ATOM 721 C CA . LEU A 1 95 ? -5.435 -7.291 0.238 1.00 62.75 95 LEU A CA 1
ATOM 722 C C . LEU A 1 95 ? -6.006 -8.724 0.285 1.00 62.75 95 LEU A C 1
ATOM 724 O O . LEU A 1 95 ? -6.448 -9.228 -0.748 1.00 62.75 95 LEU A O 1
ATOM 728 N N . LYS A 1 96 ? -5.959 -9.387 1.444 1.00 56.00 96 LYS A N 1
ATOM 729 C CA . LYS A 1 96 ? -6.607 -10.689 1.682 1.00 56.00 96 LYS A CA 1
ATOM 730 C C . LYS A 1 96 ? -8.066 -10.497 2.073 1.00 56.00 96 LYS A C 1
ATOM 732 O O . LYS A 1 96 ? -8.889 -11.303 1.588 1.00 56.00 96 LYS A O 1
#

Foldseek 3Di:
DDPDDPPPDPDPPDDQQPDWAALDPPRFIAREHEEEDEQPPPDDPPPDDACPRQVVQQVVCCVVPQVVQVVVRHGYHGWYAYPVGDTDPVVVVVVD

pLDDT: mean 75.97, std 16.65, range [28.53, 92.25]

Sequence (96 aa):
MNFLTDPQEGRSTLRPTDVLVYGWTGGKHACVDLT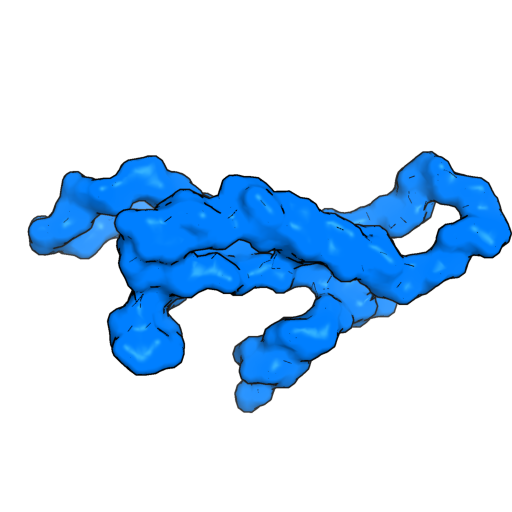GVSPLVGLRPWDFIVGQAALKAASSKVAKHEKACSNNQHAFISFAFDTFVFLTPDTADLLK

Radius of gyration: 15.63 Å; chains: 1; bounding box: 45×30×33 Å